Protein AF-A0AAD7S8M4-F1 (afdb_monomer)

Structure (mmCIF, N/CA/C/O backbone):
data_AF-A0AAD7S8M4-F1
#
_entry.id   AF-A0AAD7S8M4-F1
#
loop_
_atom_site.group_PDB
_atom_site.id
_atom_site.type_symbol
_atom_site.label_atom_id
_atom_site.label_alt_id
_atom_site.label_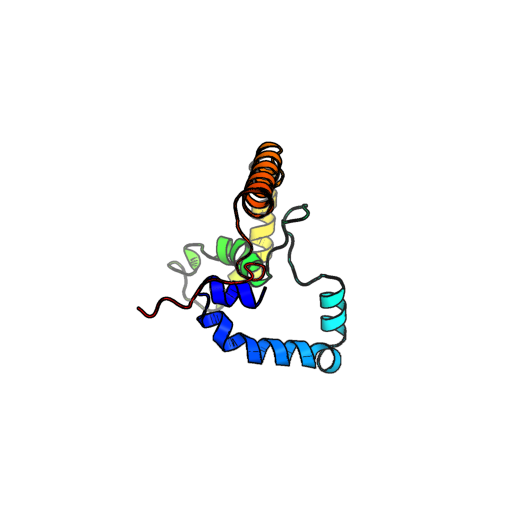comp_id
_atom_site.label_asym_id
_atom_site.label_entity_id
_atom_site.label_seq_id
_atom_site.pdbx_PDB_ins_code
_atom_site.Cartn_x
_atom_site.Cartn_y
_atom_site.Cartn_z
_atom_site.occupancy
_atom_site.B_iso_or_equiv
_atom_site.auth_seq_id
_atom_site.auth_comp_id
_atom_site.auth_asym_id
_atom_site.auth_atom_id
_atom_site.pdbx_PDB_model_num
ATOM 1 N N . MET A 1 1 ? -7.926 -9.722 7.204 1.00 67.38 1 MET A N 1
ATOM 2 C CA . MET A 1 1 ? -8.267 -8.864 6.044 1.00 67.38 1 MET A CA 1
ATOM 3 C C . MET A 1 1 ? -9.441 -9.386 5.217 1.00 67.38 1 MET A C 1
ATOM 5 O O . MET A 1 1 ? -10.337 -8.603 4.948 1.00 67.38 1 MET A O 1
ATOM 9 N N . LEU A 1 2 ? -9.502 -10.674 4.848 1.00 76.06 2 LEU A N 1
ATOM 10 C CA . LEU A 1 2 ? -10.573 -11.189 3.968 1.00 76.06 2 LEU A CA 1
ATOM 11 C C . LEU A 1 2 ? -12.006 -10.988 4.500 1.00 76.06 2 LEU A C 1
ATOM 13 O O . LEU A 1 2 ? -12.841 -10.519 3.729 1.00 76.06 2 LEU A O 1
ATOM 17 N N . PRO A 1 3 ? -12.300 -11.231 5.795 1.00 79.62 3 PRO A N 1
ATOM 18 C CA . PRO A 1 3 ? -13.639 -10.965 6.330 1.00 79.62 3 PRO A CA 1
ATOM 19 C C . PRO A 1 3 ? -14.012 -9.476 6.277 1.00 79.62 3 PRO A C 1
ATOM 21 O O . PRO A 1 3 ? -15.160 -9.132 6.014 1.00 79.62 3 PRO A O 1
ATOM 24 N N . TYR A 1 4 ? -13.028 -8.586 6.447 1.00 81.94 4 TYR A N 1
ATOM 25 C CA . TYR A 1 4 ? -13.232 -7.137 6.403 1.00 81.94 4 TYR A CA 1
ATOM 26 C C . TYR A 1 4 ? -13.515 -6.621 4.990 1.00 81.94 4 TYR A C 1
ATOM 28 O O . TYR A 1 4 ? -14.331 -5.724 4.838 1.00 81.94 4 TYR A O 1
ATOM 36 N N . LEU A 1 5 ? -12.904 -7.203 3.951 1.00 79.94 5 LEU A N 1
ATOM 37 C CA . LEU A 1 5 ? -13.201 -6.858 2.551 1.00 79.94 5 LEU A CA 1
ATOM 38 C C . LEU A 1 5 ? -14.667 -7.133 2.195 1.00 79.94 5 LEU A C 1
ATOM 40 O O . LEU A 1 5 ? -15.302 -6.325 1.520 1.00 79.94 5 LEU A O 1
ATOM 44 N N . VAL A 1 6 ? -15.203 -8.260 2.672 1.00 83.69 6 VAL A N 1
ATOM 45 C CA . VAL A 1 6 ? -16.614 -8.620 2.482 1.00 83.69 6 VAL A CA 1
ATOM 46 C C . VAL A 1 6 ? -17.513 -7.684 3.289 1.00 83.69 6 VAL A C 1
ATOM 48 O O . VAL A 1 6 ? -18.445 -7.114 2.730 1.00 83.69 6 VAL A O 1
ATOM 51 N N . ALA A 1 7 ? -17.199 -7.467 4.570 1.00 87.06 7 ALA A N 1
ATOM 52 C CA . ALA A 1 7 ? -17.973 -6.586 5.445 1.00 87.06 7 ALA A CA 1
ATOM 53 C C . ALA A 1 7 ? -17.995 -5.121 4.965 1.00 87.06 7 ALA A C 1
ATOM 55 O O . ALA A 1 7 ? -19.009 -4.445 5.100 1.00 87.06 7 ALA A O 1
ATOM 56 N N . ALA A 1 8 ? -16.907 -4.641 4.358 1.00 87.62 8 ALA A N 1
ATOM 57 C CA . ALA A 1 8 ? -16.796 -3.297 3.789 1.00 87.62 8 ALA A CA 1
ATOM 58 C C . ALA A 1 8 ? -17.422 -3.165 2.384 1.00 87.62 8 ALA A C 1
ATOM 60 O O . ALA A 1 8 ? -17.325 -2.111 1.758 1.00 87.62 8 ALA A O 1
ATOM 61 N N . GLY A 1 9 ? -18.051 -4.221 1.855 1.00 86.19 9 GLY A N 1
ATOM 62 C CA . GLY A 1 9 ? -18.752 -4.176 0.571 1.00 86.19 9 GLY A CA 1
ATOM 63 C C . GLY A 1 9 ? -17.838 -4.106 -0.657 1.00 86.19 9 GLY A C 1
ATOM 64 O O . GLY A 1 9 ? -18.274 -3.717 -1.742 1.00 86.19 9 GLY A O 1
ATOM 65 N N . HIS A 1 10 ? -16.570 -4.507 -0.537 1.00 83.94 10 HIS A N 1
ATOM 66 C CA . HIS A 1 10 ? -15.598 -4.507 -1.635 1.00 83.94 10 HIS A CA 1
ATOM 67 C C . HIS A 1 10 ? -15.767 -5.716 -2.578 1.00 83.94 10 HIS A C 1
ATOM 69 O O . HIS A 1 10 ? -14.800 -6.384 -2.946 1.00 83.94 10 HIS A O 1
ATOM 75 N N . TYR A 1 11 ? -16.997 -6.002 -3.015 1.00 82.94 11 TYR A N 1
ATOM 76 C CA . TYR A 1 11 ? -17.363 -7.242 -3.716 1.00 82.94 11 TYR A CA 1
ATOM 77 C C . TYR A 1 11 ? -16.585 -7.499 -5.017 1.00 82.94 11 TYR A C 1
ATOM 79 O O . TYR A 1 11 ? -16.274 -8.647 -5.323 1.00 82.94 11 TYR A O 1
ATOM 87 N N . LYS A 1 12 ? -16.195 -6.445 -5.750 1.00 80.69 12 LYS A N 1
ATOM 88 C CA . LYS A 1 12 ? -15.350 -6.567 -6.957 1.00 80.69 12 LYS A CA 1
ATOM 89 C C . LYS A 1 12 ? -13.978 -7.180 -6.649 1.00 80.69 12 LYS A C 1
ATOM 91 O O . LYS A 1 12 ? -13.459 -7.972 -7.430 1.00 80.69 12 LYS A O 1
ATOM 96 N N . TYR A 1 13 ? -13.410 -6.852 -5.492 1.00 79.06 13 TYR A N 1
ATOM 97 C CA . TYR A 1 13 ? -12.154 -7.440 -5.029 1.00 79.06 13 TYR A CA 1
ATOM 98 C C . TYR A 1 13 ? -12.374 -8.839 -4.444 1.00 79.06 13 TYR A C 1
ATOM 100 O O . TYR A 1 13 ? -11.540 -9.724 -4.606 1.00 79.06 13 TYR A O 1
ATOM 108 N N . VAL A 1 14 ? -13.528 -9.079 -3.818 1.00 85.56 14 VAL A N 1
ATOM 109 C CA . VAL A 1 14 ? -13.893 -10.413 -3.319 1.00 85.56 14 VAL A CA 1
ATOM 110 C C . VAL A 1 14 ? -14.014 -11.417 -4.471 1.00 85.56 14 VAL A C 1
ATOM 112 O O . VAL A 1 14 ? -13.560 -12.549 -4.331 1.00 85.56 14 VAL A O 1
ATOM 115 N N . SER A 1 15 ? -14.537 -11.012 -5.635 1.00 86.31 15 SER A N 1
ATOM 116 C CA . SER A 1 15 ? -14.671 -11.916 -6.787 1.00 86.31 15 SER A CA 1
ATOM 117 C C . SER A 1 15 ? -13.338 -12.414 -7.357 1.00 86.31 15 SER A C 1
ATOM 119 O O . SER A 1 15 ? -13.264 -13.548 -7.827 1.00 86.31 15 SER A O 1
ATOM 121 N N . CYS A 1 16 ? -12.268 -11.614 -7.300 1.00 86.88 16 CYS A N 1
ATOM 122 C CA . CYS A 1 16 ? -10.944 -12.036 -7.773 1.00 86.88 16 CYS A CA 1
ATOM 123 C C . CYS A 1 16 ? -10.095 -12.709 -6.682 1.00 86.88 16 CYS A C 1
ATOM 125 O O . CYS A 1 16 ? -9.047 -13.284 -6.979 1.00 86.88 16 CYS A O 1
ATOM 127 N N . LEU A 1 17 ? -10.562 -12.699 -5.433 1.00 87.88 17 LEU A N 1
ATOM 128 C CA . LEU A 1 17 ? -9.814 -13.188 -4.285 1.00 87.88 17 LEU A CA 1
ATOM 129 C C . LEU A 1 17 ? -9.396 -14.667 -4.385 1.00 87.88 17 LEU A C 1
ATOM 131 O O . LEU A 1 17 ? -8.236 -14.947 -4.085 1.00 87.88 17 LEU A O 1
ATOM 135 N N . PRO A 1 18 ? -10.245 -15.618 -4.831 1.00 90.75 18 PRO A N 1
ATOM 136 C CA . PRO A 1 18 ? -9.827 -17.018 -4.940 1.00 90.75 18 PRO A CA 1
ATOM 137 C C . PRO A 1 18 ? -8.647 -17.209 -5.902 1.00 90.75 18 PRO A C 1
ATOM 139 O O . PRO A 1 18 ? -7.703 -17.928 -5.586 1.00 90.75 18 PRO A O 1
ATOM 142 N N . HIS A 1 19 ? -8.664 -16.506 -7.039 1.00 90.44 19 HIS A N 1
ATOM 143 C CA . HIS A 1 19 ? -7.583 -16.541 -8.026 1.00 90.44 19 HIS A CA 1
ATOM 144 C C . HIS A 1 19 ? -6.285 -15.973 -7.448 1.00 90.44 19 HIS A C 1
ATOM 146 O O . HIS A 1 19 ? -5.216 -16.551 -7.627 1.00 90.44 19 HIS A O 1
ATOM 152 N N . TYR A 1 20 ? -6.387 -14.865 -6.710 1.00 88.12 20 TYR A N 1
ATOM 153 C CA . TYR A 1 20 ? -5.242 -14.270 -6.032 1.00 88.12 20 TYR A CA 1
ATOM 154 C C . TYR A 1 20 ? -4.656 -15.207 -4.965 1.00 88.12 20 TYR A C 1
ATOM 156 O O . TYR A 1 20 ? -3.441 -15.372 -4.892 1.00 88.12 20 TYR A O 1
ATOM 164 N N . LEU A 1 21 ? -5.500 -15.861 -4.160 1.00 91.50 21 LEU A N 1
ATOM 165 C CA . LEU A 1 21 ? -5.048 -16.801 -3.131 1.00 91.50 21 LEU A CA 1
ATOM 166 C C . LEU A 1 21 ? -4.325 -18.005 -3.734 1.00 91.50 21 LEU A C 1
ATOM 168 O O . LEU A 1 21 ? -3.288 -18.405 -3.209 1.00 91.50 21 LEU A O 1
ATOM 172 N N . GLU A 1 22 ? -4.825 -18.547 -4.844 1.00 94.19 22 GLU A N 1
ATOM 173 C CA . GLU A 1 22 ? -4.142 -19.645 -5.529 1.00 94.19 22 GLU A CA 1
ATOM 174 C C . GLU A 1 22 ? -2.801 -19.198 -6.119 1.00 94.19 22 GLU A C 1
ATOM 176 O O . GLU A 1 22 ? -1.788 -19.875 -5.932 1.00 94.19 22 GLU A O 1
ATOM 181 N N . ALA A 1 23 ? -2.750 -18.013 -6.738 1.00 91.44 23 ALA A N 1
ATOM 182 C CA . ALA A 1 23 ? -1.502 -17.438 -7.229 1.00 91.44 23 ALA A CA 1
ATOM 183 C C . ALA A 1 23 ? -0.476 -17.281 -6.091 1.00 91.44 23 ALA A C 1
ATOM 185 O O . ALA A 1 23 ? 0.659 -17.744 -6.214 1.00 91.44 23 ALA A O 1
ATOM 186 N N . MET A 1 24 ? -0.892 -16.737 -4.943 1.00 91.50 24 MET A N 1
ATOM 187 C CA . MET A 1 24 ? -0.040 -16.598 -3.758 1.00 91.50 24 MET A CA 1
ATOM 188 C C . MET A 1 24 ? 0.390 -17.949 -3.172 1.00 91.50 24 MET A C 1
ATOM 190 O O . MET A 1 24 ? 1.512 -18.067 -2.681 1.00 91.50 24 MET A O 1
ATOM 194 N N . ARG A 1 25 ? -0.460 -18.981 -3.247 1.00 94.69 25 ARG A N 1
ATOM 195 C CA . ARG A 1 25 ? -0.125 -20.345 -2.810 1.00 94.69 25 ARG A CA 1
ATOM 196 C C . ARG A 1 25 ? 0.933 -20.990 -3.703 1.00 94.69 25 ARG A C 1
ATOM 198 O O . ARG A 1 25 ? 1.796 -21.699 -3.198 1.00 94.69 25 ARG A O 1
ATOM 205 N N . SER A 1 26 ? 0.893 -20.710 -5.005 1.00 96.06 26 SER A N 1
ATOM 206 C CA . SER A 1 26 ? 1.870 -21.211 -5.981 1.00 96.06 26 SER A CA 1
ATOM 207 C C . SER A 1 26 ? 3.178 -20.405 -6.030 1.00 96.06 26 SER A C 1
ATOM 209 O O . SER A 1 26 ? 4.179 -20.875 -6.575 1.00 96.06 26 SER A O 1
ATOM 211 N N . LEU A 1 27 ? 3.202 -19.212 -5.425 1.00 94.56 27 LEU A N 1
ATOM 212 C CA . LEU A 1 27 ? 4.329 -18.277 -5.457 1.00 94.56 27 LEU A CA 1
ATOM 213 C C . LEU A 1 27 ? 5.680 -18.873 -5.007 1.00 94.56 27 LEU A C 1
ATOM 215 O O . LEU A 1 27 ? 6.671 -18.595 -5.681 1.00 94.56 27 LEU A O 1
ATOM 219 N N . PRO A 1 28 ? 5.778 -19.709 -3.948 1.00 96.12 28 PRO A N 1
ATOM 220 C CA . PRO A 1 28 ? 7.056 -20.299 -3.539 1.00 96.12 28 PRO A CA 1
ATOM 221 C C . PRO A 1 28 ? 7.684 -21.192 -4.613 1.00 96.12 28 PRO A C 1
ATOM 223 O O . PRO A 1 28 ? 8.904 -21.297 -4.689 1.00 96.12 28 PRO A O 1
ATOM 226 N N . THR A 1 29 ? 6.852 -21.841 -5.428 1.00 96.44 29 THR A N 1
ATOM 227 C CA . THR A 1 29 ? 7.290 -22.748 -6.492 1.00 96.44 29 THR A CA 1
ATOM 228 C C . THR A 1 29 ? 7.538 -21.995 -7.793 1.00 96.44 29 THR A C 1
ATOM 230 O O . THR A 1 29 ? 8.523 -22.263 -8.474 1.00 96.44 29 THR A O 1
ATOM 233 N N . LEU A 1 30 ? 6.666 -21.043 -8.136 1.00 96.12 30 LEU A N 1
ATOM 234 C CA . LEU A 1 30 ? 6.734 -20.300 -9.394 1.00 96.12 30 LEU A CA 1
ATOM 235 C C . LEU A 1 30 ? 7.810 -19.202 -9.378 1.00 96.12 30 LEU A C 1
ATOM 237 O O . LEU A 1 30 ? 8.476 -18.976 -10.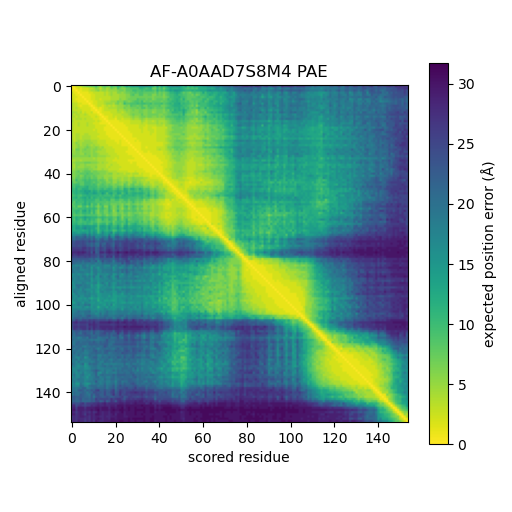384 1.00 96.12 30 LEU A O 1
ATOM 241 N N . ALA A 1 31 ? 7.971 -18.514 -8.247 1.00 94.38 31 ALA A N 1
ATOM 242 C CA . ALA A 1 31 ? 8.882 -17.384 -8.088 1.00 94.38 31 ALA A CA 1
ATOM 243 C C . ALA A 1 31 ? 9.451 -17.338 -6.651 1.00 94.38 31 ALA A C 1
ATOM 245 O O . ALA A 1 31 ? 9.066 -16.480 -5.847 1.00 94.38 31 ALA A O 1
ATOM 246 N N . PRO A 1 32 ? 10.379 -18.250 -6.298 1.00 95.00 32 PRO A N 1
ATOM 247 C CA . PRO A 1 32 ? 10.900 -18.384 -4.934 1.00 95.00 32 PRO A CA 1
ATOM 248 C C . PRO A 1 32 ? 11.612 -17.123 -4.430 1.00 95.00 32 PRO A C 1
ATOM 250 O O . PRO A 1 32 ? 11.538 -16.798 -3.245 1.00 95.00 32 PRO A O 1
ATOM 253 N N . ASN A 1 33 ? 12.272 -16.386 -5.326 1.00 95.75 33 ASN A N 1
ATOM 254 C CA . ASN A 1 33 ? 12.888 -15.097 -5.022 1.00 95.75 33 ASN A CA 1
ATOM 255 C C . ASN A 1 33 ? 11.834 -14.069 -4.590 1.00 95.75 33 ASN A C 1
ATOM 257 O O . ASN A 1 33 ? 11.982 -13.467 -3.534 1.00 95.75 33 ASN A O 1
ATOM 261 N N . ILE A 1 34 ? 10.745 -13.922 -5.349 1.00 91.81 34 ILE A N 1
ATOM 262 C CA . ILE A 1 34 ? 9.659 -12.991 -5.016 1.00 91.81 34 ILE A CA 1
ATOM 263 C C . ILE A 1 34 ? 8.972 -13.412 -3.720 1.00 91.81 34 ILE A C 1
ATOM 265 O O . ILE A 1 34 ? 8.721 -12.569 -2.865 1.00 91.81 34 ILE A O 1
ATOM 269 N N . HIS A 1 35 ? 8.728 -14.711 -3.531 1.00 94.00 35 HIS A N 1
ATOM 270 C CA . HIS A 1 35 ? 8.177 -15.226 -2.281 1.00 94.00 35 HIS A CA 1
ATOM 271 C C . HIS A 1 35 ? 9.050 -14.861 -1.069 1.00 94.00 35 HIS A C 1
ATOM 273 O O . HIS A 1 35 ? 8.512 -14.462 -0.037 1.00 94.00 35 HIS A O 1
ATOM 279 N N . ARG A 1 36 ? 10.383 -14.953 -1.190 1.00 94.88 36 ARG A N 1
ATOM 280 C CA . ARG A 1 36 ? 11.313 -14.543 -0.129 1.00 94.88 36 ARG A CA 1
ATOM 281 C C . ARG A 1 36 ? 11.197 -13.052 0.178 1.00 94.88 36 ARG A C 1
ATOM 283 O O . ARG A 1 36 ? 10.958 -12.702 1.325 1.00 94.88 36 ARG A O 1
ATOM 290 N N . GLU A 1 37 ? 11.284 -12.187 -0.831 1.00 92.19 37 GLU A N 1
ATOM 291 C CA . GLU A 1 37 ? 11.169 -10.738 -0.610 1.00 92.19 37 GLU A CA 1
ATOM 292 C C . GLU A 1 37 ? 9.792 -10.361 -0.022 1.00 92.19 37 GLU A C 1
ATOM 294 O O . GLU A 1 37 ? 9.693 -9.496 0.847 1.00 92.19 37 GLU A O 1
ATOM 299 N N . PHE A 1 38 ? 8.726 -11.059 -0.431 1.00 89.62 38 PHE A N 1
ATOM 300 C CA . PHE A 1 38 ? 7.381 -10.880 0.117 1.00 89.62 38 PHE A CA 1
ATOM 301 C C . PHE A 1 38 ? 7.308 -11.278 1.599 1.00 89.62 38 PHE A C 1
ATOM 303 O O . PHE A 1 38 ? 6.701 -10.567 2.401 1.00 89.62 38 PHE A O 1
ATOM 310 N N . LYS A 1 39 ? 7.953 -12.390 1.984 1.00 90.44 39 LYS A N 1
ATOM 311 C CA . LYS A 1 39 ? 8.082 -12.827 3.386 1.00 90.44 39 LYS A CA 1
ATOM 312 C C . LYS A 1 39 ? 8.909 -11.860 4.229 1.00 90.44 39 LYS A C 1
ATOM 314 O O . LYS A 1 39 ? 8.563 -11.649 5.387 1.00 90.44 39 LYS A O 1
ATOM 319 N N . ASP A 1 40 ? 9.911 -11.226 3.630 1.00 90.50 40 ASP A N 1
ATOM 320 C CA . ASP A 1 40 ? 10.727 -10.183 4.260 1.00 90.50 40 ASP A CA 1
ATOM 321 C C . ASP A 1 40 ? 9.989 -8.832 4.373 1.00 90.50 40 ASP A C 1
ATOM 323 O O . ASP A 1 40 ? 10.563 -7.836 4.812 1.00 90.50 40 ASP A O 1
ATOM 327 N N . GLY A 1 41 ? 8.712 -8.767 3.975 1.00 85.75 41 GLY A N 1
ATOM 328 C CA . GLY A 1 41 ? 7.887 -7.565 4.081 1.00 85.75 41 GLY A CA 1
ATOM 329 C C . GLY A 1 41 ? 8.096 -6.554 2.953 1.00 85.75 41 GLY A C 1
ATOM 330 O O . GLY A 1 41 ? 7.562 -5.447 3.015 1.00 85.75 41 GLY A O 1
ATOM 331 N N . LYS A 1 42 ? 8.826 -6.912 1.890 1.00 85.69 42 LYS A N 1
ATOM 332 C CA . LYS A 1 42 ? 9.131 -6.025 0.754 1.00 85.69 42 LYS A CA 1
ATOM 333 C C . LYS A 1 42 ? 8.022 -6.027 -0.301 1.00 85.69 42 LYS A C 1
ATOM 335 O O . LYS A 1 42 ? 8.273 -6.183 -1.491 1.00 85.69 42 LYS A O 1
ATOM 340 N N . PHE A 1 43 ? 6.778 -5.874 0.145 1.00 84.69 43 PHE A N 1
ATOM 341 C CA . PHE A 1 43 ? 5.592 -5.782 -0.719 1.00 84.69 43 PHE A CA 1
ATOM 342 C C . PHE A 1 43 ? 4.963 -4.379 -0.731 1.00 84.69 43 PHE A C 1
ATOM 344 O O . PHE A 1 43 ? 3.999 -4.140 -1.456 1.00 84.69 43 PHE A O 1
ATOM 351 N N . THR A 1 44 ? 5.509 -3.448 0.055 1.00 86.75 44 THR A N 1
ATOM 352 C CA . THR A 1 44 ? 5.094 -2.040 0.100 1.00 86.75 44 THR A CA 1
ATOM 353 C C . THR A 1 44 ? 6.231 -1.122 -0.325 1.00 86.75 44 THR A C 1
ATOM 355 O O . THR A 1 44 ? 7.386 -1.367 0.020 1.00 86.75 44 THR A O 1
ATOM 358 N N . VAL A 1 45 ? 5.892 -0.024 -0.991 1.00 85.00 45 VAL A N 1
ATOM 359 C CA . VAL A 1 45 ? 6.788 1.095 -1.288 1.00 85.00 45 VAL A CA 1
ATOM 360 C C . VAL A 1 45 ? 6.655 2.137 -0.177 1.00 85.00 45 VAL A C 1
ATOM 362 O O . VAL A 1 45 ? 5.547 2.418 0.277 1.00 85.00 45 VAL A O 1
ATOM 365 N N . ARG A 1 46 ? 7.771 2.722 0.263 1.00 83.12 46 ARG A N 1
ATOM 366 C CA . ARG A 1 46 ? 7.798 3.826 1.233 1.00 83.12 46 ARG A CA 1
ATOM 367 C C . ARG A 1 46 ? 8.448 5.032 0.574 1.00 83.12 46 ARG A C 1
ATOM 369 O O . ARG A 1 46 ? 9.575 4.919 0.108 1.00 83.12 46 ARG A O 1
ATOM 376 N N . GLN A 1 47 ? 7.717 6.140 0.500 1.00 73.88 47 GLN A N 1
ATOM 377 C CA . GLN A 1 47 ? 8.258 7.416 0.011 1.00 73.88 47 GLN A CA 1
ATOM 378 C C . GLN A 1 47 ? 8.829 8.254 1.156 1.00 73.88 47 GLN A C 1
ATOM 380 O O . GLN A 1 47 ? 9.813 8.954 0.965 1.00 73.88 47 GLN A O 1
ATOM 385 N N . THR A 1 48 ? 8.233 8.137 2.343 1.00 76.44 48 THR A N 1
ATOM 386 C CA . THR A 1 48 ? 8.652 8.812 3.574 1.00 76.44 48 THR A CA 1
ATOM 387 C C . THR A 1 48 ? 8.921 7.789 4.674 1.00 76.44 48 THR A C 1
ATOM 389 O O . THR A 1 48 ? 8.396 6.666 4.641 1.00 76.44 48 THR A O 1
ATOM 392 N N . GLU A 1 49 ? 9.744 8.164 5.652 1.00 75.06 49 GLU A N 1
ATOM 393 C CA . GLU A 1 49 ? 10.026 7.323 6.812 1.00 75.06 49 GLU A CA 1
ATOM 394 C C . GLU A 1 49 ? 8.818 7.262 7.759 1.00 75.06 49 GLU A C 1
ATOM 396 O O . GLU A 1 49 ? 8.140 8.256 8.004 1.00 75.06 49 GLU A O 1
ATOM 401 N N . GLY A 1 50 ? 8.524 6.073 8.290 1.00 73.12 50 GLY A N 1
ATOM 402 C CA . GLY A 1 50 ? 7.420 5.866 9.229 1.00 73.12 50 GLY A CA 1
ATOM 403 C C . GLY A 1 50 ? 6.881 4.438 9.214 1.00 73.12 50 GLY A C 1
ATOM 404 O O . GLY A 1 50 ? 7.023 3.698 8.233 1.00 73.12 50 GLY A O 1
ATOM 405 N N . HIS A 1 51 ? 6.273 4.024 10.327 1.00 72.06 51 HIS A N 1
ATOM 406 C CA . HIS A 1 51 ? 5.772 2.657 10.500 1.00 72.06 51 HIS A CA 1
ATOM 407 C C . HIS A 1 51 ? 4.529 2.360 9.644 1.00 72.06 51 HIS A C 1
ATOM 409 O O . HIS A 1 51 ? 4.351 1.218 9.218 1.00 72.06 51 HIS A O 1
ATOM 415 N N . PHE A 1 52 ? 3.724 3.380 9.329 1.00 74.31 52 PHE A N 1
ATOM 416 C CA . PHE A 1 52 ? 2.445 3.254 8.615 1.00 74.31 52 PHE A CA 1
ATOM 417 C C . PHE A 1 52 ? 2.456 3.873 7.208 1.00 74.31 52 PHE A C 1
ATOM 419 O O . PHE A 1 52 ? 1.422 3.986 6.556 1.00 74.31 52 PHE A O 1
ATOM 426 N N . ASN A 1 53 ? 3.639 4.213 6.692 1.00 77.81 53 ASN A N 1
ATOM 427 C CA . ASN A 1 53 ? 3.789 4.954 5.433 1.00 77.81 53 ASN A CA 1
ATOM 428 C C . ASN A 1 53 ? 3.936 4.025 4.215 1.00 77.81 53 ASN A C 1
ATOM 430 O O . ASN A 1 53 ? 4.161 4.476 3.091 1.00 77.81 53 ASN A O 1
ATOM 434 N N . GLY A 1 54 ? 3.852 2.710 4.434 1.00 84.00 54 GLY A N 1
ATOM 435 C CA . GLY A 1 54 ? 3.912 1.715 3.372 1.00 84.00 54 GLY A CA 1
ATOM 436 C C . GLY A 1 54 ? 2.672 1.785 2.488 1.00 84.00 54 GLY A C 1
ATOM 437 O O . GLY A 1 54 ? 1.566 1.485 2.930 1.00 84.00 54 GLY A O 1
ATOM 438 N N . VAL A 1 55 ? 2.862 2.129 1.218 1.00 85.06 55 VAL A N 1
ATOM 439 C CA . VAL A 1 55 ? 1.813 2.108 0.197 1.00 85.06 55 VAL A CA 1
ATOM 440 C C . VAL A 1 55 ? 2.030 0.956 -0.778 1.00 85.06 55 VAL A C 1
ATOM 442 O O . VAL A 1 55 ? 3.141 0.470 -0.981 1.00 85.06 55 VAL A O 1
ATOM 445 N N . TRP A 1 56 ? 0.946 0.496 -1.391 1.00 84.38 56 TRP A N 1
ATOM 446 C CA . TRP A 1 56 ? 0.997 -0.542 -2.417 1.00 84.38 56 TRP A CA 1
ATOM 447 C C . TRP A 1 56 ? 1.657 0.018 -3.677 1.00 84.38 56 TRP A C 1
ATOM 449 O O . TRP A 1 56 ? 1.536 1.211 -3.951 1.00 84.38 56 TRP A O 1
ATOM 459 N N . THR A 1 57 ? 2.326 -0.827 -4.461 1.00 81.19 57 THR A N 1
ATOM 460 C CA . THR A 1 57 ? 3.085 -0.382 -5.642 1.00 81.19 57 THR A CA 1
ATOM 461 C C . THR A 1 57 ? 2.226 0.406 -6.632 1.00 81.19 57 THR A C 1
ATOM 463 O O . THR A 1 57 ? 2.661 1.447 -7.107 1.00 81.19 57 THR A O 1
ATOM 466 N N . ASP A 1 58 ? 0.986 -0.026 -6.877 1.00 80.00 58 ASP A N 1
ATOM 467 C CA . ASP A 1 58 ? 0.031 0.684 -7.743 1.00 80.00 58 ASP A CA 1
ATOM 468 C C . ASP A 1 58 ? -0.300 2.093 -7.217 1.00 80.00 58 ASP A C 1
ATOM 470 O O . ASP A 1 58 ? -0.197 3.084 -7.933 1.00 80.00 58 ASP A O 1
ATOM 474 N N . MET A 1 59 ? -0.567 2.207 -5.914 1.00 82.56 59 MET A N 1
ATOM 475 C CA . MET A 1 59 ? -0.803 3.492 -5.249 1.00 82.56 59 MET A CA 1
ATOM 476 C C . MET A 1 59 ? 0.438 4.395 -5.287 1.00 82.56 59 MET A C 1
ATOM 478 O O . MET A 1 59 ? 0.314 5.611 -5.410 1.00 82.56 59 MET A O 1
ATOM 482 N N . ALA A 1 60 ? 1.636 3.817 -5.162 1.00 82.44 60 ALA A N 1
ATOM 483 C CA . ALA A 1 60 ? 2.884 4.560 -5.275 1.00 82.44 60 ALA A CA 1
ATOM 484 C C . ALA A 1 60 ? 3.047 5.134 -6.685 1.00 82.44 60 ALA A C 1
ATOM 486 O O . ALA A 1 60 ? 3.313 6.324 -6.811 1.00 82.44 60 ALA A O 1
ATOM 487 N N . LEU A 1 61 ? 2.814 4.318 -7.721 1.00 79.56 61 LEU A N 1
ATOM 488 C CA . LEU A 1 61 ? 2.829 4.755 -9.118 1.00 79.56 61 LEU A CA 1
ATOM 489 C C . LEU A 1 61 ? 1.797 5.856 -9.376 1.00 79.56 61 LEU A C 1
ATOM 491 O O . LEU A 1 61 ? 2.115 6.841 -10.036 1.00 79.56 61 LEU A O 1
ATOM 495 N N . GLU A 1 62 ? 0.588 5.731 -8.821 1.00 77.88 62 GLU A N 1
ATOM 496 C CA . GLU A 1 62 ? -0.448 6.758 -8.951 1.00 77.88 62 GLU A CA 1
ATOM 497 C C . GLU A 1 62 ? -0.049 8.092 -8.311 1.00 77.88 62 GLU A C 1
ATOM 499 O O . GLU A 1 62 ? -0.322 9.152 -8.876 1.00 77.88 62 GLU A O 1
ATOM 504 N N . LYS A 1 63 ? 0.608 8.046 -7.146 1.00 75.25 63 LYS A N 1
ATOM 505 C CA . LYS A 1 63 ? 1.016 9.235 -6.386 1.00 75.25 63 LYS A CA 1
ATOM 506 C C . LYS A 1 63 ? 2.300 9.895 -6.886 1.00 75.25 63 LYS A C 1
ATOM 508 O O . LYS A 1 63 ? 2.486 11.068 -6.594 1.00 75.25 63 LYS A O 1
ATOM 513 N N . THR A 1 64 ? 3.164 9.177 -7.602 1.00 72.31 64 THR A N 1
ATOM 514 C CA . THR A 1 64 ? 4.408 9.733 -8.159 1.00 72.31 64 THR A CA 1
ATOM 515 C C .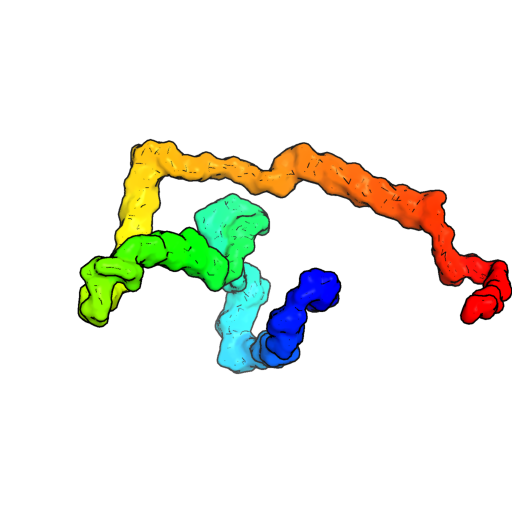 THR A 1 64 ? 4.284 9.902 -9.666 1.00 72.31 64 THR A C 1
ATOM 517 O O . THR A 1 64 ? 3.928 10.972 -10.156 1.00 72.31 64 THR A O 1
ATOM 520 N N . TYR A 1 65 ? 4.499 8.817 -10.407 1.00 67.88 65 TYR A N 1
ATOM 521 C CA . TYR A 1 65 ? 4.592 8.823 -11.857 1.00 67.88 65 TYR A CA 1
ATOM 522 C C . TYR A 1 65 ? 3.305 9.298 -12.512 1.00 67.88 65 TYR A C 1
ATOM 524 O O . TYR A 1 65 ? 3.370 10.197 -13.339 1.00 67.88 65 TYR A O 1
ATOM 532 N N . ASN A 1 66 ? 2.137 8.759 -12.151 1.00 72.25 66 ASN A N 1
ATOM 533 C CA . ASN A 1 66 ? 0.894 9.170 -12.806 1.00 72.25 66 ASN A CA 1
ATOM 534 C C . ASN A 1 66 ? 0.439 10.547 -12.330 1.00 72.25 66 ASN A C 1
ATOM 536 O O . ASN A 1 66 ? -0.174 11.263 -13.113 1.00 72.25 66 ASN A O 1
ATOM 540 N N . HIS A 1 67 ? 0.719 10.939 -11.087 1.00 69.06 67 HIS A N 1
ATOM 541 C CA . HIS A 1 67 ? 0.431 12.291 -10.614 1.00 69.06 67 HIS A CA 1
ATOM 542 C C . HIS A 1 67 ? 1.192 13.332 -11.447 1.00 69.06 67 HIS A C 1
ATOM 544 O O . HIS A 1 67 ? 0.583 14.263 -11.975 1.00 69.06 67 HIS A O 1
ATOM 550 N N . ASP A 1 68 ? 2.492 13.124 -11.648 1.00 64.88 68 ASP A N 1
ATOM 551 C CA . ASP A 1 68 ? 3.343 14.059 -12.387 1.00 64.88 68 ASP A CA 1
ATOM 552 C C . ASP A 1 68 ? 3.175 13.930 -13.913 1.00 64.88 68 ASP A C 1
ATOM 554 O O . ASP A 1 68 ? 3.204 14.926 -14.646 1.00 64.88 68 ASP A O 1
ATOM 558 N N . ALA A 1 69 ? 2.906 12.714 -14.402 1.00 63.12 69 ALA A N 1
ATOM 559 C CA . ALA A 1 69 ? 2.570 12.442 -15.799 1.00 63.12 69 ALA A CA 1
ATOM 560 C C . ALA A 1 69 ? 1.168 12.919 -16.179 1.00 63.12 69 ALA A C 1
ATOM 562 O O . ALA A 1 69 ? 0.921 13.144 -17.360 1.00 63.12 69 ALA A O 1
ATOM 563 N N . LYS A 1 70 ? 0.245 13.145 -15.232 1.00 62.75 70 LYS A N 1
ATOM 564 C CA . LYS A 1 70 ? -1.055 13.807 -15.479 1.00 62.75 70 LYS A CA 1
ATOM 565 C C . LYS A 1 70 ? -0.881 15.308 -15.771 1.00 62.75 70 LYS A C 1
ATOM 567 O O . LYS A 1 70 ? -1.715 16.144 -15.435 1.00 62.75 70 LYS A O 1
ATOM 572 N N . THR A 1 71 ? 0.194 15.679 -16.452 1.00 56.69 71 THR A N 1
ATOM 573 C CA . THR A 1 71 ? 0.367 16.976 -17.086 1.00 56.69 71 THR A CA 1
ATOM 574 C C . THR A 1 71 ? -0.507 17.054 -18.342 1.00 56.69 71 THR A C 1
ATOM 576 O O . THR A 1 71 ? -0.767 16.058 -19.021 1.00 56.69 71 THR A O 1
ATOM 579 N N . LYS A 1 72 ? -0.930 18.271 -18.715 1.00 54.06 72 LYS A N 1
ATOM 580 C CA . LYS A 1 72 ? -1.731 18.556 -19.930 1.00 54.06 72 LYS A CA 1
ATOM 581 C C . LYS A 1 72 ? -1.090 18.078 -21.249 1.00 54.06 72 LYS A C 1
ATOM 583 O O . LYS A 1 72 ? -1.687 18.210 -22.314 1.00 54.06 72 LYS A O 1
ATOM 588 N N . LEU A 1 73 ? 0.130 17.544 -21.196 1.00 53.09 73 LEU A N 1
ATOM 589 C CA . LEU A 1 73 ? 0.885 17.063 -22.342 1.00 53.09 73 LEU A CA 1
ATOM 590 C C . LEU A 1 73 ? 0.188 15.878 -23.029 1.00 53.09 73 LEU A C 1
ATOM 592 O O . LEU A 1 73 ? -0.007 15.927 -24.243 1.00 53.09 73 LEU A O 1
ATOM 596 N N . PHE A 1 74 ? -0.270 14.884 -22.257 1.00 56.31 74 PHE A N 1
ATOM 597 C CA . PHE A 1 74 ? -0.968 13.700 -22.785 1.00 56.31 74 PHE A CA 1
ATOM 598 C C . PHE A 1 74 ? -2.430 13.968 -23.162 1.00 56.31 74 PHE A C 1
ATOM 600 O O . PHE A 1 74 ? -3.035 13.181 -23.884 1.00 56.31 74 PHE A O 1
ATOM 607 N N . THR A 1 75 ? -3.003 15.077 -22.690 1.00 56.78 75 THR A N 1
ATOM 608 C CA . THR A 1 75 ? -4.390 15.467 -22.979 1.00 56.78 75 THR A CA 1
ATOM 609 C C . THR A 1 75 ? -4.522 16.561 -24.040 1.00 56.78 75 THR A C 1
ATOM 611 O O . THR A 1 75 ? -5.636 16.763 -24.517 1.00 56.78 75 THR A O 1
ATOM 614 N N . GLY A 1 76 ? -3.445 17.244 -24.464 1.00 52.44 76 GLY A N 1
ATOM 615 C CA . GLY A 1 76 ? -3.610 18.381 -25.384 1.00 52.44 76 GLY A CA 1
ATOM 616 C C . GLY A 1 76 ? -2.457 18.819 -26.291 1.00 52.44 76 GLY A C 1
ATOM 617 O O . GLY A 1 76 ? -2.736 19.604 -27.191 1.00 52.44 76 GLY A O 1
ATOM 618 N N . ILE A 1 77 ? -1.199 18.383 -26.120 1.00 53.12 77 ILE A N 1
ATOM 619 C CA . ILE A 1 77 ? -0.073 19.052 -26.821 1.00 53.12 77 ILE A CA 1
ATOM 620 C C . ILE A 1 77 ? 0.588 18.189 -27.909 1.00 53.12 77 ILE A C 1
ATOM 622 O O . ILE A 1 77 ? 0.983 18.730 -28.938 1.00 53.12 77 ILE A O 1
ATOM 626 N N . SER A 1 78 ? 0.689 16.862 -27.759 1.00 56.66 78 SER A N 1
ATOM 627 C CA . SER A 1 78 ? 1.179 16.008 -28.854 1.00 56.66 78 SER A CA 1
ATOM 628 C C . SER A 1 78 ? 0.719 14.560 -28.721 1.00 56.66 78 SER A C 1
ATOM 630 O O . SER A 1 78 ? 1.074 13.874 -27.769 1.00 56.66 78 SER A O 1
ATOM 632 N N . GLN A 1 79 ? -0.028 14.081 -29.719 1.00 64.94 79 GLN A N 1
ATOM 633 C CA . GLN A 1 79 ? -0.352 12.659 -29.895 1.00 64.94 79 GLN A CA 1
ATOM 634 C C . GLN A 1 79 ? 0.726 11.912 -30.698 1.00 64.94 79 GLN A C 1
ATOM 636 O O . GLN A 1 79 ? 0.526 10.755 -31.063 1.00 64.94 79 GLN A O 1
ATOM 641 N N . GLN A 1 80 ? 1.859 12.552 -31.024 1.00 75.44 80 GLN A N 1
ATOM 642 C CA . GLN A 1 80 ? 2.910 11.876 -31.780 1.00 75.44 80 GLN A CA 1
ATOM 643 C C . GLN A 1 80 ? 3.613 10.819 -30.911 1.00 75.44 80 GLN A C 1
ATOM 645 O O . GLN A 1 80 ? 4.243 11.186 -29.912 1.00 75.44 80 GLN A O 1
ATOM 650 N N . PRO A 1 81 ? 3.597 9.530 -31.311 1.00 76.56 81 PRO A N 1
ATOM 651 C CA . PRO A 1 81 ? 4.129 8.439 -30.493 1.00 76.56 81 PRO A CA 1
ATOM 652 C C . PRO A 1 81 ? 5.598 8.621 -30.098 1.00 76.56 81 PRO A C 1
ATOM 654 O O . PRO A 1 81 ? 5.961 8.372 -28.955 1.00 76.56 81 PRO A O 1
ATOM 657 N N . ALA A 1 82 ? 6.434 9.137 -31.004 1.00 79.25 82 ALA A N 1
ATOM 658 C CA . ALA A 1 82 ? 7.861 9.334 -30.742 1.00 79.25 82 ALA A CA 1
ATOM 659 C C . ALA A 1 8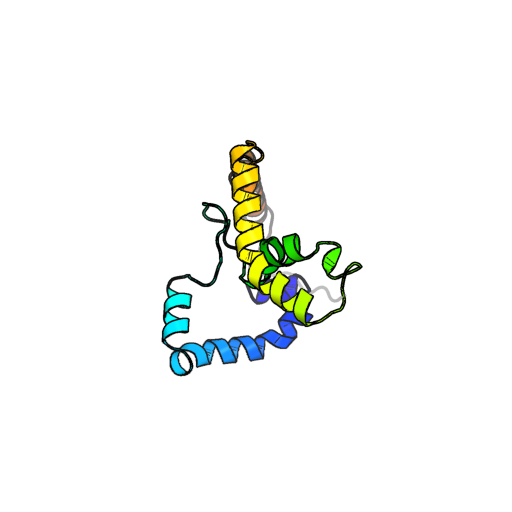2 ? 8.144 10.447 -29.714 1.00 79.25 82 ALA A C 1
ATOM 661 O O . ALA A 1 82 ? 9.127 10.382 -28.977 1.00 79.25 82 ALA A O 1
ATOM 662 N N . ALA A 1 83 ? 7.304 11.486 -29.659 1.00 72.81 83 ALA A N 1
ATOM 663 C CA . ALA A 1 83 ? 7.420 12.540 -28.651 1.00 72.81 83 ALA A CA 1
ATOM 664 C C . ALA A 1 83 ? 6.948 12.034 -27.281 1.00 72.81 83 ALA A C 1
ATOM 666 O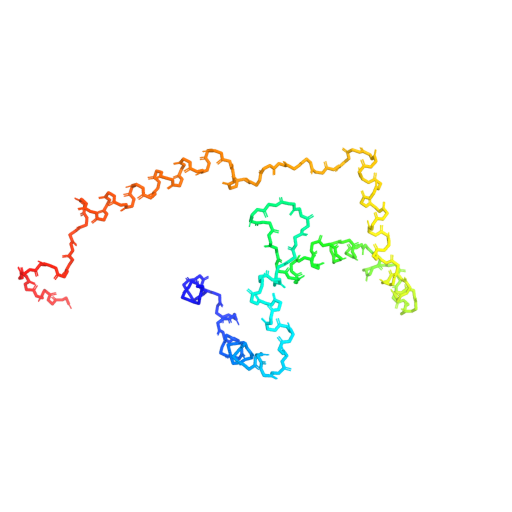 O . ALA A 1 83 ? 7.580 12.318 -26.266 1.00 72.81 83 ALA A O 1
ATOM 667 N N . MET A 1 84 ? 5.878 11.234 -27.276 1.00 74.69 84 MET A N 1
ATOM 668 C CA . MET A 1 84 ? 5.349 10.580 -26.083 1.00 74.69 84 MET A CA 1
ATOM 669 C C . MET A 1 84 ? 6.362 9.604 -25.476 1.00 74.69 84 MET A C 1
ATOM 671 O O . MET A 1 84 ? 6.606 9.647 -24.276 1.00 74.69 84 MET A O 1
ATOM 675 N N . GLU A 1 85 ? 6.993 8.770 -26.303 1.00 81.88 85 GLU A N 1
ATOM 676 C CA . GLU A 1 85 ? 8.023 7.823 -25.872 1.00 81.88 85 GLU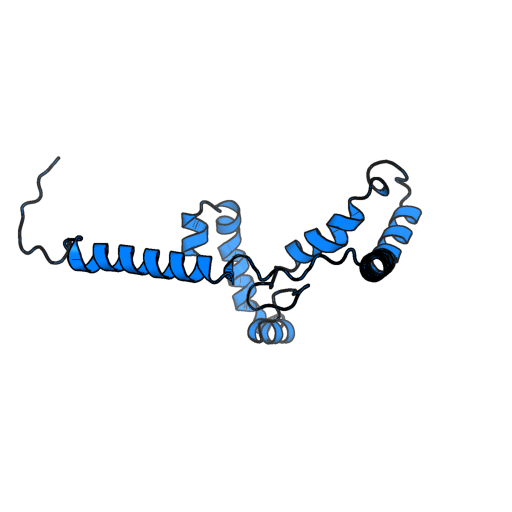 A CA 1
ATOM 677 C C . GLU A 1 85 ? 9.220 8.540 -25.236 1.00 81.88 85 GLU A C 1
ATOM 679 O O . GLU A 1 85 ? 9.616 8.209 -24.121 1.00 81.88 85 GLU A O 1
ATOM 684 N N . LYS A 1 86 ? 9.750 9.578 -25.896 1.00 82.56 86 LYS A N 1
ATOM 685 C CA . LYS A 1 86 ? 10.849 10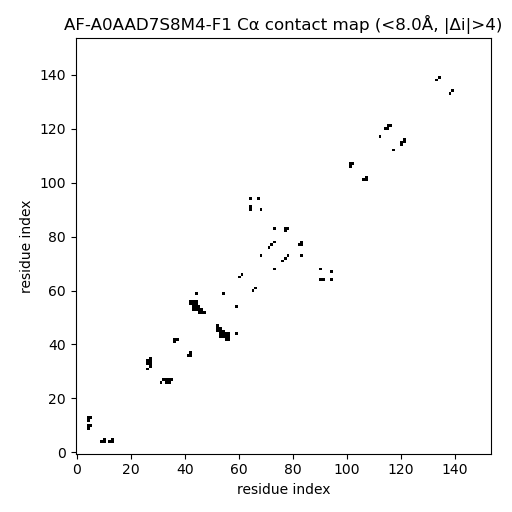.389 -25.348 1.00 82.56 86 LYS A CA 1
ATOM 686 C C . LYS A 1 86 ? 10.476 11.041 -24.020 1.00 82.56 86 LYS A C 1
ATOM 688 O O . LYS A 1 86 ? 11.298 11.087 -23.110 1.00 82.56 86 LYS A O 1
ATOM 693 N N . TYR A 1 87 ? 9.247 11.540 -23.904 1.00 77.88 87 TYR A N 1
ATOM 694 C CA . TYR A 1 87 ? 8.773 12.150 -22.667 1.00 77.88 87 TYR A CA 1
ATOM 695 C C . TYR A 1 87 ? 8.622 11.120 -21.543 1.00 77.88 87 TYR A C 1
ATOM 697 O O . TYR A 1 87 ? 9.109 11.360 -20.446 1.00 77.88 87 TYR A O 1
ATOM 705 N N . LEU A 1 88 ? 8.036 9.951 -21.824 1.00 78.88 88 LEU A N 1
ATOM 706 C CA . LEU A 1 88 ? 7.924 8.840 -20.871 1.00 78.88 88 LEU A CA 1
ATOM 707 C C . LEU A 1 88 ? 9.295 8.376 -20.369 1.00 78.88 88 LEU A C 1
ATOM 709 O O . LEU A 1 88 ? 9.463 8.148 -19.175 1.00 78.88 88 LEU A O 1
ATOM 713 N N . GLN A 1 89 ? 10.284 8.284 -21.261 1.00 83.44 89 GLN A N 1
ATOM 714 C CA . GLN A 1 89 ? 11.657 7.930 -20.895 1.00 83.44 89 GLN A CA 1
ATOM 715 C C . GLN A 1 89 ? 12.333 9.010 -20.035 1.00 83.44 89 GLN A C 1
ATOM 717 O O . GLN A 1 89 ? 13.103 8.681 -19.136 1.00 83.44 89 GLN A O 1
ATOM 722 N N . ALA A 1 90 ? 12.049 10.291 -20.288 1.00 83.75 90 ALA A N 1
ATOM 723 C CA . ALA A 1 90 ? 12.616 11.411 -19.535 1.00 83.75 90 ALA A CA 1
ATOM 724 C C . ALA A 1 90 ? 11.893 11.688 -18.204 1.00 83.75 90 ALA A C 1
ATOM 726 O O . ALA A 1 90 ? 12.473 12.309 -17.313 1.00 83.75 90 ALA A O 1
ATOM 727 N N . LEU A 1 91 ? 10.648 11.231 -18.059 1.00 80.31 91 LEU A N 1
ATOM 728 C CA . LEU A 1 91 ? 9.774 11.527 -16.926 1.00 80.31 91 LEU A CA 1
ATOM 729 C C . LEU A 1 91 ? 10.414 11.250 -15.551 1.00 80.31 91 LEU A C 1
ATOM 731 O O . LEU A 1 91 ? 10.358 12.150 -14.717 1.00 80.31 91 LEU A O 1
ATOM 735 N N . PRO A 1 92 ? 11.082 10.102 -15.295 1.00 81.19 92 PRO A N 1
ATOM 736 C CA . PRO A 1 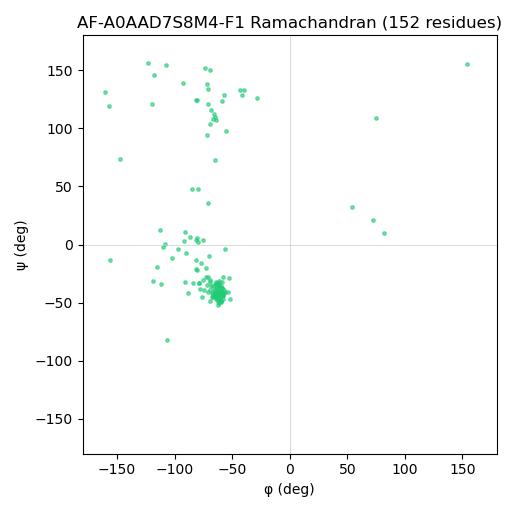92 ? 11.685 9.841 -13.985 1.00 81.19 92 PRO A CA 1
ATOM 737 C C . PRO A 1 92 ? 12.743 10.885 -13.607 1.00 81.19 92 PRO A C 1
ATOM 739 O O . PRO A 1 92 ? 12.822 11.323 -12.462 1.00 81.19 92 PRO A O 1
ATOM 742 N N . VAL A 1 93 ? 13.542 11.316 -14.589 1.00 86.06 93 VAL A N 1
ATOM 743 C CA . VAL A 1 93 ? 14.591 12.324 -14.394 1.00 86.06 93 VAL A CA 1
ATOM 744 C C . VAL A 1 93 ? 13.968 13.700 -14.167 1.00 86.06 93 VAL A C 1
ATOM 746 O O . VAL A 1 93 ? 14.414 14.441 -13.296 1.00 86.06 93 VAL A O 1
ATOM 749 N N . LEU A 1 94 ? 12.915 14.038 -14.916 1.00 83.31 94 LEU A N 1
ATOM 750 C CA . LEU A 1 94 ? 12.191 15.299 -14.755 1.00 83.31 94 LEU A CA 1
ATOM 751 C C . LEU A 1 94 ? 11.509 15.400 -13.384 1.00 83.31 94 LEU A C 1
ATOM 753 O O . LEU A 1 94 ? 11.603 16.450 -12.748 1.00 83.31 94 LEU A O 1
ATOM 757 N N . THR A 1 95 ? 10.879 14.321 -12.911 1.00 81.31 95 THR A N 1
ATOM 758 C CA . THR A 1 95 ? 10.307 14.244 -11.559 1.00 81.31 95 THR A CA 1
ATOM 759 C C . THR A 1 95 ? 11.393 14.446 -10.503 1.00 81.31 95 THR A C 1
ATOM 761 O O . THR A 1 95 ? 11.251 15.337 -9.670 1.00 81.31 95 THR A O 1
ATOM 764 N N . ALA A 1 96 ? 12.525 13.739 -10.597 1.00 84.06 96 ALA A N 1
ATOM 765 C CA . ALA A 1 96 ? 13.629 13.889 -9.645 1.00 84.06 96 ALA A CA 1
ATOM 766 C C . ALA A 1 96 ? 14.188 15.326 -9.593 1.00 84.06 96 ALA A C 1
ATOM 768 O O . ALA A 1 96 ? 14.426 15.868 -8.515 1.00 84.06 96 ALA A O 1
ATOM 769 N N . VAL A 1 97 ? 14.363 15.985 -10.745 1.00 87.38 97 VAL A N 1
ATOM 770 C CA . VAL A 1 97 ? 14.797 17.394 -10.801 1.00 87.38 97 VAL A CA 1
ATOM 771 C C . VAL A 1 97 ? 13.740 18.324 -10.200 1.00 87.38 97 VAL A C 1
ATOM 773 O O . VAL A 1 97 ? 14.083 19.283 -9.505 1.00 87.38 97 VAL A O 1
ATOM 776 N N . SER A 1 98 ? 12.454 18.052 -10.438 1.00 83.44 98 SER A N 1
ATOM 777 C CA . SER A 1 98 ? 11.358 18.831 -9.858 1.00 83.44 98 SER A CA 1
ATOM 778 C C . SER A 1 98 ? 11.341 18.725 -8.334 1.00 83.44 98 SER A C 1
ATOM 780 O O . SER A 1 98 ? 11.259 19.754 -7.665 1.00 83.44 98 SER A O 1
ATOM 782 N N . GLU A 1 99 ? 11.478 17.517 -7.785 1.00 80.94 99 GLU A N 1
ATOM 783 C CA . GLU A 1 99 ? 11.581 17.267 -6.343 1.00 80.94 99 GLU A CA 1
ATOM 784 C C . GLU A 1 99 ? 12.786 17.987 -5.733 1.00 80.94 99 GLU A C 1
ATOM 786 O O . GLU A 1 99 ? 12.625 18.749 -4.784 1.00 80.94 99 GLU A O 1
ATOM 791 N N . GLN A 1 100 ? 13.973 17.859 -6.335 1.00 86.19 100 GLN A N 1
ATOM 792 C CA . GLN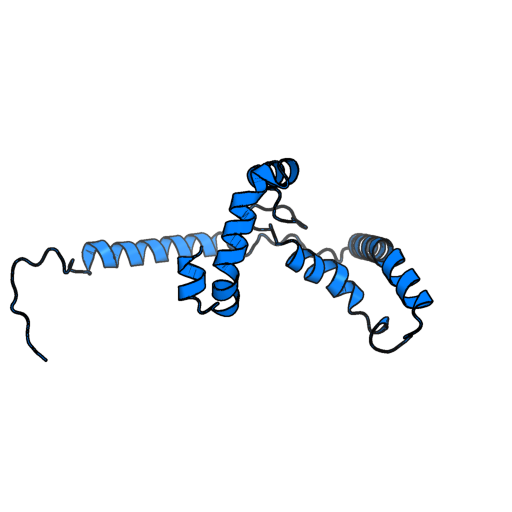 A 1 100 ? 15.170 18.582 -5.884 1.00 86.19 100 GLN A CA 1
ATOM 793 C C . GLN A 1 100 ? 14.975 20.102 -5.906 1.00 86.19 100 GLN A C 1
ATOM 795 O O . GLN A 1 100 ? 15.439 20.809 -5.016 1.00 86.19 100 GLN A O 1
ATOM 800 N N . THR A 1 101 ? 14.269 20.623 -6.910 1.00 86.94 101 THR A N 1
ATOM 801 C CA . THR A 1 101 ? 13.979 22.059 -7.012 1.00 86.94 101 THR A CA 1
ATOM 802 C C . THR A 1 101 ? 13.008 22.517 -5.926 1.00 86.94 101 THR A C 1
ATOM 804 O O . THR A 1 101 ? 13.202 23.591 -5.357 1.00 86.94 101 THR A O 1
ATOM 807 N N . LYS A 1 102 ? 11.989 21.709 -5.603 1.00 82.88 102 LYS A N 1
ATOM 808 C CA . LYS A 1 102 ? 11.078 21.973 -4.478 1.00 82.88 102 LYS A CA 1
ATOM 809 C C . LYS A 1 102 ? 11.840 21.988 -3.153 1.00 82.88 102 LYS A C 1
ATOM 811 O O . LYS A 1 102 ? 11.658 22.934 -2.390 1.00 82.88 102 LYS A O 1
ATOM 816 N N . ALA A 1 103 ? 12.754 21.039 -2.959 1.00 82.81 103 ALA A N 1
ATOM 817 C CA . ALA A 1 103 ? 13.614 20.989 -1.783 1.00 82.81 103 ALA A CA 1
ATOM 818 C C . ALA A 1 103 ? 14.505 22.229 -1.655 1.00 82.81 103 ALA A C 1
ATOM 820 O O . ALA A 1 103 ? 14.525 22.888 -0.618 1.00 82.81 103 ALA A O 1
ATOM 821 N N . MET A 1 104 ? 15.163 22.649 -2.743 1.00 87.75 104 MET A N 1
ATOM 822 C CA . MET A 1 104 ? 15.940 23.898 -2.756 1.00 87.75 104 MET A CA 1
ATOM 823 C C . MET A 1 104 ? 15.084 25.135 -2.445 1.00 87.75 104 MET A C 1
ATOM 825 O O . MET A 1 104 ? 15.547 26.078 -1.802 1.00 87.75 104 MET A O 1
ATOM 829 N N . ALA A 1 105 ? 13.830 25.143 -2.895 1.00 87.69 105 ALA A N 1
ATOM 830 C CA . ALA A 1 105 ? 12.880 26.216 -2.634 1.00 87.69 105 ALA A CA 1
ATOM 831 C C . ALA A 1 105 ? 12.241 26.143 -1.234 1.00 87.69 105 ALA A C 1
ATOM 833 O O . ALA A 1 105 ? 11.407 26.992 -0.923 1.00 87.69 105 ALA A O 1
ATOM 834 N N . HIS A 1 106 ? 12.627 25.170 -0.397 1.00 79.81 106 HIS A N 1
ATOM 835 C CA . HIS A 1 106 ? 12.019 24.896 0.910 1.00 79.81 106 HIS A CA 1
ATOM 836 C C . HIS A 1 106 ? 10.495 24.694 0.814 1.00 79.81 106 HIS A C 1
ATOM 838 O O . HIS A 1 106 ? 9.742 25.058 1.714 1.00 79.81 106 HIS A O 1
ATOM 844 N N . LEU A 1 107 ? 10.038 24.139 -0.312 1.00 73.50 107 LEU A N 1
ATOM 845 C CA . LEU A 1 107 ? 8.648 23.742 -0.544 1.00 73.50 107 LEU A CA 1
ATOM 846 C C . LEU A 1 107 ? 8.395 22.290 -0.126 1.00 73.50 107 LEU A C 1
ATOM 848 O O . LEU A 1 107 ? 7.348 21.734 -0.463 1.00 73.50 107 LEU A O 1
ATOM 852 N N . ASP A 1 108 ? 9.354 21.674 0.565 1.00 63.16 108 ASP A N 1
ATOM 853 C CA . ASP A 1 108 ? 9.185 20.348 1.134 1.00 63.16 108 ASP A CA 1
ATOM 854 C C . ASP A 1 108 ? 7.981 20.370 2.071 1.00 63.16 108 ASP A C 1
ATOM 856 O O . ASP A 1 108 ? 7.831 21.253 2.920 1.00 63.16 108 ASP A O 1
ATOM 860 N N . MET A 1 109 ? 7.075 19.414 1.867 1.00 57.38 109 MET A N 1
ATOM 861 C CA . MET A 1 109 ? 6.003 19.183 2.817 1.00 57.38 109 MET A CA 1
ATOM 862 C C . MET A 1 109 ? 6.675 18.728 4.103 1.00 57.38 109 MET A C 1
ATOM 864 O O . MET A 1 109 ? 7.201 17.620 4.155 1.00 57.38 109 MET A O 1
ATOM 868 N N . ASP A 1 110 ? 6.690 19.619 5.093 1.00 52.97 110 ASP A N 1
ATOM 869 C CA . ASP A 1 110 ? 7.146 19.344 6.449 1.00 52.97 110 ASP A CA 1
ATOM 870 C C . ASP A 1 110 ? 6.627 17.957 6.850 1.00 52.97 110 ASP A C 1
ATOM 872 O O . ASP A 1 110 ? 5.435 17.675 6.641 1.00 52.97 110 ASP A O 1
ATOM 876 N N . GLU A 1 111 ? 7.519 17.087 7.341 1.00 57.56 111 GLU A N 1
ATOM 877 C CA . GLU A 1 111 ? 7.193 15.749 7.843 1.00 57.56 111 GLU A CA 1
ATOM 878 C C . GLU A 1 111 ? 6.313 15.906 9.085 1.00 57.56 111 GLU A C 1
ATOM 880 O O . GLU A 1 111 ? 6.695 15.738 10.243 1.00 57.56 111 GLU A O 1
ATOM 885 N N . THR A 1 112 ? 5.076 16.299 8.831 1.00 54.44 112 THR A N 1
ATOM 886 C CA . THR A 1 112 ? 4.012 16.330 9.796 1.00 54.44 112 THR A CA 1
ATOM 887 C C . THR A 1 112 ? 3.801 14.878 10.150 1.00 54.44 112 THR A C 1
ATOM 889 O O . THR A 1 112 ? 3.376 14.077 9.316 1.00 54.44 112 THR A O 1
ATOM 892 N N . LYS A 1 113 ? 4.183 14.536 11.387 1.00 56.19 113 LYS A N 1
ATOM 893 C CA . LYS A 1 113 ? 3.831 13.281 12.052 1.00 56.19 113 LYS A CA 1
ATOM 894 C C . LYS A 1 113 ? 2.498 12.800 11.501 1.00 56.19 113 LYS A C 1
ATOM 896 O O . LYS A 1 113 ? 1.536 13.577 11.503 1.00 56.19 113 LYS A O 1
ATOM 901 N N . HIS A 1 114 ? 2.465 11.558 11.016 1.00 58.12 114 HIS A N 1
ATOM 902 C CA . HIS A 1 114 ? 1.233 10.948 10.536 1.00 58.12 114 HIS A CA 1
ATOM 903 C C . HIS A 1 114 ? 0.114 11.279 11.528 1.00 58.12 114 HIS A C 1
ATOM 905 O O . HIS A 1 114 ? 0.323 11.184 12.735 1.00 58.12 114 HIS A O 1
ATOM 911 N N . HIS A 1 115 ? -1.053 11.720 11.050 1.00 61.09 115 HIS A N 1
ATOM 912 C CA . HIS A 1 115 ? -2.145 12.150 11.939 1.00 61.09 115 HIS A CA 1
ATOM 913 C C . HIS A 1 115 ? -2.482 11.075 12.997 1.00 61.09 115 HIS A C 1
ATOM 915 O O . HIS A 1 115 ? -2.895 11.392 14.113 1.00 61.09 115 HIS A O 1
ATOM 921 N N . GLU A 1 116 ? -2.255 9.806 12.656 1.00 62.00 116 GLU A N 1
ATOM 922 C CA . GLU A 1 116 ? -2.410 8.643 13.533 1.00 62.00 116 GLU A CA 1
ATOM 923 C C . GLU A 1 116 ? -1.361 8.564 14.661 1.00 62.00 116 GLU A C 1
ATOM 925 O O . GLU A 1 116 ? -1.702 8.149 15.761 1.00 62.00 116 GLU A O 1
ATOM 930 N N . ASP A 1 117 ? -0.140 9.073 14.459 1.00 62.06 117 ASP A N 1
ATOM 931 C CA . ASP A 1 117 ? 0.911 9.200 15.487 1.00 62.06 117 ASP A CA 1
ATOM 932 C C . ASP A 1 117 ? 0.719 10.437 16.389 1.00 62.06 117 ASP A C 1
ATOM 934 O O . ASP A 1 117 ? 1.565 10.772 17.230 1.00 62.06 117 ASP A O 1
ATOM 938 N N . SER A 1 118 ? -0.390 11.167 16.229 1.00 72.38 118 SER A N 1
ATOM 939 C CA . SER A 1 118 ? -0.714 12.267 17.129 1.00 72.38 118 SER A CA 1
ATOM 940 C C . SER A 1 118 ? -1.122 11.732 18.503 1.00 72.38 118 SER A C 1
ATOM 942 O O . SER A 1 118 ? -1.957 10.839 18.646 1.00 72.38 118 SER A O 1
ATOM 944 N N . ASN A 1 119 ? -0.567 12.335 19.556 1.00 70.38 119 ASN A N 1
ATOM 945 C CA . ASN A 1 119 ? -0.855 11.942 20.939 1.00 70.38 119 ASN A CA 1
ATOM 946 C C . ASN A 1 119 ? -2.362 12.035 21.270 1.00 70.38 119 ASN A C 1
ATOM 948 O O . ASN A 1 119 ? -2.869 11.309 22.117 1.00 70.38 119 ASN A O 1
ATOM 952 N N . SER A 1 120 ? -3.085 12.924 20.581 1.00 74.50 120 SER A N 1
ATOM 953 C CA . SER A 1 120 ? -4.535 13.101 20.681 1.00 74.50 120 SER A CA 1
ATOM 954 C C . SER A 1 120 ? -5.345 11.981 20.025 1.00 74.50 120 SER A C 1
ATOM 956 O O . SER A 1 120 ? -6.482 11.750 20.431 1.00 74.50 120 SER A O 1
ATOM 958 N N . GLN A 1 121 ? -4.810 11.307 19.007 1.00 76.56 121 GLN A N 1
ATOM 959 C CA . GLN A 1 121 ? -5.464 10.159 18.387 1.00 76.56 121 GLN A CA 1
ATOM 960 C C . GLN A 1 121 ? -5.316 8.917 19.275 1.00 76.56 121 GLN A C 1
ATOM 962 O O . GLN A 1 121 ? -6.315 8.263 19.576 1.00 76.56 121 GLN A O 1
ATOM 967 N N . GLY A 1 122 ? -4.113 8.672 19.807 1.00 79.12 122 GLY A N 1
ATOM 968 C CA . GLY A 1 122 ? -3.863 7.557 20.726 1.00 79.12 122 GLY A CA 1
ATOM 969 C C . GLY A 1 122 ? -4.732 7.600 21.991 1.00 79.12 122 GLY A C 1
ATOM 970 O O . GLY A 1 122 ? -5.238 6.569 22.436 1.00 79.12 122 GLY A O 1
ATOM 971 N N . THR A 1 123 ? -4.990 8.789 22.551 1.00 83.69 123 THR A N 1
ATOM 972 C CA . THR A 1 123 ? -5.897 8.929 23.705 1.00 83.69 123 THR A CA 1
ATOM 973 C C . THR A 1 123 ? -7.352 8.625 23.349 1.00 83.69 123 THR A C 1
ATOM 975 O O . THR A 1 123 ? -8.025 7.920 24.101 1.00 83.69 123 THR A O 1
ATOM 978 N N . LYS A 1 124 ? -7.841 9.087 22.191 1.00 85.25 124 LYS A N 1
ATOM 979 C CA . LYS A 1 124 ? -9.207 8.800 21.713 1.00 85.25 124 LYS A CA 1
ATOM 980 C C . LYS A 1 124 ? -9.433 7.315 21.447 1.00 85.25 124 LYS A C 1
ATOM 982 O O . LYS A 1 124 ? -10.502 6.786 21.762 1.00 85.25 124 LYS A O 1
ATOM 987 N N . GLU A 1 125 ? -8.448 6.641 20.864 1.00 86.00 125 GLU A N 1
ATOM 988 C CA . GLU A 1 125 ? -8.513 5.202 20.604 1.00 86.00 125 GLU A CA 1
ATOM 989 C C . GLU A 1 125 ? -8.525 4.411 21.909 1.00 86.00 125 GLU A C 1
ATOM 991 O O . GLU A 1 125 ? -9.395 3.559 22.096 1.00 86.00 125 GLU A O 1
ATOM 996 N N . ALA A 1 126 ? -7.651 4.761 22.858 1.00 87.94 126 ALA A N 1
ATOM 997 C CA . ALA A 1 126 ? -7.643 4.157 24.185 1.00 87.94 126 ALA A CA 1
ATOM 998 C C . ALA A 1 126 ? -8.993 4.333 24.904 1.00 87.94 126 ALA A C 1
ATOM 1000 O O . ALA A 1 126 ? -9.524 3.373 25.463 1.00 87.94 126 ALA A O 1
ATOM 1001 N N . GLU A 1 127 ? -9.593 5.527 24.851 1.00 92.56 127 GLU A N 1
ATOM 1002 C CA . GLU A 1 127 ? -10.933 5.768 25.400 1.00 92.56 127 GLU A CA 1
ATOM 1003 C C . GLU A 1 127 ? -12.020 4.945 24.701 1.00 92.56 127 GLU A C 1
ATOM 1005 O O . GLU A 1 127 ? -12.917 4.423 25.364 1.00 92.56 127 GLU A O 1
ATOM 1010 N N . SER A 1 128 ? -11.951 4.807 23.377 1.00 89.62 128 SER A N 1
ATOM 1011 C CA . SER A 1 128 ? -12.930 4.041 22.597 1.00 89.62 128 SER A CA 1
ATOM 1012 C C . SER A 1 128 ? -12.859 2.550 22.922 1.00 89.62 128 SER A C 1
ATOM 1014 O O . SER A 1 128 ? -13.891 1.932 23.184 1.00 89.62 128 SER A O 1
ATOM 1016 N N . VAL A 1 129 ? -11.649 1.986 23.003 1.00 92.44 129 VAL A N 1
ATOM 1017 C CA . VAL A 1 129 ? -11.428 0.601 23.448 1.00 92.44 129 VAL A CA 1
ATOM 1018 C C . VAL A 1 129 ? -11.960 0.405 24.864 1.00 92.44 129 VAL A C 1
ATOM 1020 O O . VAL A 1 129 ? -12.643 -0.582 25.135 1.00 92.44 129 VAL A O 1
ATOM 1023 N N . ARG A 1 130 ? -11.711 1.364 25.763 1.00 92.50 130 ARG A N 1
ATOM 1024 C CA . ARG A 1 130 ? -12.197 1.313 27.146 1.00 92.50 130 ARG A CA 1
ATOM 1025 C C . ARG A 1 130 ? -13.726 1.306 27.216 1.00 92.50 130 ARG A C 1
ATOM 1027 O O . ARG A 1 130 ? -14.276 0.478 27.930 1.00 92.50 130 ARG A O 1
ATOM 1034 N N . LYS A 1 131 ? -14.405 2.150 26.432 1.00 92.56 131 LYS A N 1
ATOM 1035 C CA . LYS A 1 131 ? -15.876 2.175 26.326 1.00 92.56 131 LYS A CA 1
ATOM 1036 C C . LYS A 1 131 ? -16.438 0.867 25.773 1.00 92.56 131 LYS A C 1
ATOM 1038 O O . LYS A 1 131 ? -17.380 0.335 26.342 1.00 92.56 131 LYS A O 1
ATOM 1043 N N . ILE A 1 132 ? -15.853 0.325 24.703 1.00 91.06 132 ILE A N 1
ATOM 1044 C CA . ILE A 1 132 ? -16.285 -0.961 24.128 1.00 91.06 132 ILE A CA 1
ATOM 1045 C C . ILE A 1 132 ? -16.135 -2.081 25.162 1.00 91.06 132 ILE A C 1
ATOM 1047 O O . ILE A 1 132 ? -17.046 -2.879 25.353 1.00 91.06 132 ILE A O 1
ATOM 1051 N N . THR A 1 133 ? -15.000 -2.109 25.860 1.00 90.62 133 THR A N 1
ATOM 1052 C CA . THR A 1 133 ? -14.700 -3.122 26.878 1.00 90.62 133 THR A CA 1
ATOM 1053 C C . THR A 1 133 ? -15.663 -3.019 28.062 1.00 90.62 133 THR A C 1
ATOM 1055 O O . THR A 1 133 ? -16.126 -4.037 28.565 1.00 90.62 133 THR A O 1
ATOM 1058 N N . ASP A 1 134 ? -16.001 -1.799 28.483 1.00 92.56 134 ASP A N 1
ATOM 1059 C CA . ASP A 1 134 ? -16.972 -1.540 29.548 1.00 92.56 134 ASP A CA 1
ATOM 1060 C C . ASP A 1 134 ? -18.380 -2.011 29.157 1.00 92.56 134 ASP A C 1
ATOM 1062 O O . ASP A 1 134 ? -19.031 -2.722 29.918 1.00 92.56 134 ASP A O 1
ATOM 1066 N N . VAL A 1 135 ? -18.819 -1.721 27.928 1.00 89.94 135 VAL A N 1
ATOM 1067 C CA . VAL A 1 135 ? -20.102 -2.216 27.408 1.00 89.94 135 VAL A CA 1
ATOM 1068 C C . VAL A 1 135 ? -20.128 -3.744 27.381 1.00 89.94 135 VAL A C 1
ATOM 1070 O O . VAL A 1 135 ? -21.089 -4.341 27.856 1.00 89.94 135 VAL A O 1
ATOM 1073 N N . ILE A 1 136 ? -19.074 -4.388 26.872 1.00 86.25 136 ILE A N 1
ATOM 1074 C CA . ILE A 1 136 ? -19.010 -5.853 26.763 1.00 86.25 136 ILE A CA 1
ATOM 1075 C C . ILE A 1 136 ? -19.021 -6.520 28.142 1.00 86.25 136 ILE A C 1
ATOM 1077 O O . ILE A 1 136 ? -19.729 -7.502 28.329 1.00 86.25 136 ILE A O 1
ATOM 1081 N N . ASN A 1 137 ? -18.250 -6.001 29.099 1.00 85.44 137 ASN A N 1
ATOM 1082 C CA . ASN A 1 137 ? -18.081 -6.654 30.397 1.00 85.44 137 ASN A CA 1
ATOM 1083 C C . ASN A 1 137 ? -19.192 -6.320 31.399 1.00 85.44 137 ASN A C 1
ATOM 1085 O O . ASN A 1 137 ? -19.523 -7.163 32.228 1.00 85.44 137 ASN A O 1
ATOM 1089 N N . ASN A 1 138 ? -19.739 -5.102 31.350 1.00 84.38 138 ASN A N 1
ATOM 1090 C CA . ASN A 1 138 ? -20.617 -4.587 32.403 1.00 84.38 138 ASN A CA 1
ATOM 1091 C C . ASN A 1 138 ? -22.061 -4.333 31.943 1.00 84.38 138 ASN A C 1
ATOM 1093 O O . ASN A 1 138 ? -22.941 -4.227 32.794 1.00 84.38 138 ASN A O 1
ATOM 1097 N N . GLN A 1 139 ? -22.327 -4.203 30.637 1.00 80.06 139 GLN A N 1
ATOM 1098 C CA . GLN A 1 139 ? -23.663 -3.853 30.122 1.00 80.06 139 GLN A CA 1
ATOM 1099 C C . GLN A 1 139 ? -24.279 -4.929 29.222 1.00 80.06 139 GLN A C 1
ATOM 1101 O O . GLN A 1 139 ? -25.500 -5.076 29.196 1.00 80.06 139 GLN A O 1
ATOM 1106 N N . MET A 1 140 ? -23.468 -5.684 28.481 1.00 81.50 140 MET A N 1
ATOM 1107 C CA . MET A 1 140 ? -23.949 -6.785 27.656 1.00 81.50 140 MET A CA 1
ATOM 1108 C C . MET A 1 140 ? -24.183 -8.031 28.505 1.00 81.50 140 MET A C 1
ATOM 1110 O O . MET A 1 140 ? -23.283 -8.552 29.157 1.00 81.50 140 MET A O 1
ATOM 1114 N N . ILE A 1 141 ? -25.406 -8.545 28.439 1.00 73.69 141 ILE A N 1
ATOM 1115 C CA . ILE A 1 141 ? -25.739 -9.872 28.946 1.00 73.69 141 ILE A CA 1
ATOM 1116 C C . ILE A 1 141 ? -25.325 -10.867 27.869 1.00 73.69 141 ILE A C 1
ATOM 1118 O O . ILE A 1 141 ? -25.751 -10.748 26.719 1.00 73.69 141 ILE A O 1
ATOM 1122 N N . ASN A 1 142 ? -24.479 -11.830 28.228 1.00 70.38 142 ASN A N 1
ATOM 1123 C CA . ASN A 1 142 ? -24.087 -12.890 27.313 1.00 70.38 142 ASN A CA 1
ATOM 1124 C C . ASN A 1 142 ? -25.323 -13.762 26.997 1.00 70.38 142 ASN A C 1
ATOM 1126 O O . ASN A 1 142 ? -25.813 -14.471 27.880 1.00 70.38 142 ASN A O 1
ATOM 1130 N N . PRO A 1 143 ? -25.826 -13.745 25.748 1.00 67.19 143 PRO A N 1
ATOM 1131 C CA . PRO A 1 143 ? -27.055 -14.447 25.384 1.00 67.19 143 PRO A CA 1
ATOM 1132 C C . PRO A 1 143 ? -26.895 -15.974 25.396 1.00 67.19 143 PRO A C 1
ATOM 1134 O O . PRO A 1 143 ? -27.881 -16.693 25.294 1.00 67.19 143 PRO A O 1
ATOM 1137 N N . PHE A 1 144 ? -25.664 -16.478 25.531 1.00 65.94 144 PHE A N 1
ATOM 1138 C CA . PHE A 1 144 ? -25.353 -17.905 25.604 1.00 65.94 144 PHE A CA 1
ATOM 1139 C C . PHE A 1 144 ? -25.200 -18.423 27.041 1.00 65.94 144 PHE A C 1
ATOM 1141 O O . PHE A 1 144 ? -24.991 -19.617 27.227 1.00 65.94 144 PHE A O 1
ATOM 1148 N N . THR A 1 145 ? -25.283 -17.550 28.053 1.00 65.69 145 THR A N 1
ATOM 1149 C CA . THR A 1 145 ? -25.254 -17.933 29.480 1.00 65.69 145 THR A CA 1
ATOM 1150 C C . THR A 1 145 ? -26.608 -17.792 30.170 1.00 65.69 145 THR A C 1
ATOM 1152 O O . THR A 1 145 ? -26.707 -18.054 31.364 1.00 65.69 145 THR A O 1
ATOM 1155 N N . CYS A 1 146 ? -27.650 -17.368 29.449 1.00 57.59 146 CYS A N 1
ATOM 1156 C CA . CYS A 1 146 ? -29.016 -17.409 29.956 1.00 57.59 146 CYS A CA 1
ATOM 1157 C C . CYS A 1 146 ? -29.489 -18.867 29.985 1.00 57.59 146 CYS A C 1
ATOM 1159 O O . CYS A 1 146 ? -29.963 -19.401 28.983 1.00 57.59 146 CYS A O 1
ATOM 1161 N N . GLU A 1 147 ? -29.333 -19.514 31.138 1.00 62.62 147 GLU A N 1
ATOM 1162 C CA . GLU A 1 147 ? -30.099 -20.711 31.457 1.00 62.62 147 GLU A CA 1
ATOM 1163 C C . GLU A 1 147 ? -31.567 -20.281 31.608 1.00 62.62 147 GLU A C 1
ATOM 1165 O O . GLU A 1 147 ? -31.922 -19.587 32.553 1.00 62.62 147 GLU A O 1
ATOM 1170 N N . GLU A 1 148 ? -32.382 -20.656 30.620 1.00 65.12 148 GLU A N 1
ATOM 1171 C CA . GLU A 1 148 ? -33.843 -20.501 30.557 1.00 65.12 148 GLU A CA 1
ATOM 1172 C C . GLU A 1 148 ? -34.398 -19.093 30.268 1.00 65.12 148 GLU A C 1
ATOM 1174 O O . GLU A 1 148 ? -34.479 -18.226 31.132 1.00 65.12 148 GLU A O 1
ATOM 1179 N N . GLN A 1 149 ? -34.941 -18.919 29.056 1.00 53.31 149 GLN A N 1
ATOM 1180 C CA . GLN A 1 149 ? -36.269 -18.322 28.879 1.00 53.31 149 GLN A CA 1
ATOM 1181 C C . GLN A 1 149 ? -36.843 -18.675 27.503 1.00 53.31 149 GLN A C 1
ATOM 1183 O O . GLN A 1 149 ? -36.157 -18.611 26.485 1.00 53.31 149 GLN A O 1
ATOM 1188 N N . GLU A 1 150 ? -38.096 -19.128 27.530 1.00 54.53 150 GLU A N 1
ATOM 1189 C CA . GLU A 1 150 ? -38.897 -19.629 26.415 1.00 54.53 150 GLU A CA 1
ATOM 1190 C C . GLU A 1 150 ? -38.714 -18.833 25.117 1.00 54.53 150 GLU A C 1
ATOM 1192 O O . GLU A 1 150 ? -38.807 -17.605 25.084 1.00 54.53 150 GLU A O 1
ATOM 1197 N N . LEU A 1 151 ? -38.518 -19.573 24.022 1.00 52.88 151 LEU A N 1
ATOM 1198 C CA . LEU A 1 151 ? -38.648 -19.080 22.655 1.00 52.88 151 LEU A CA 1
ATOM 1199 C C . LEU A 1 151 ? -40.043 -18.464 22.473 1.00 52.88 151 LEU A C 1
ATOM 1201 O O . LEU A 1 151 ? -41.018 -19.169 22.213 1.00 52.88 151 LEU A O 1
ATOM 1205 N N . MET A 1 152 ? -40.142 -17.142 22.592 1.00 50.22 152 MET A N 1
ATOM 1206 C CA . MET A 1 152 ? -41.321 -16.406 22.151 1.00 50.22 152 MET A CA 1
ATOM 1207 C C . MET A 1 152 ? -41.358 -16.450 20.623 1.00 50.22 152 MET A C 1
ATOM 1209 O O . MET A 1 152 ? -40.582 -15.771 19.950 1.00 50.22 152 MET A O 1
ATOM 1213 N N . ASN A 1 153 ? -42.246 -17.290 20.088 1.00 44.59 153 ASN A N 1
ATOM 1214 C CA . ASN A 1 153 ? -42.614 -17.290 18.676 1.00 44.59 153 ASN A CA 1
ATOM 1215 C C . ASN A 1 153 ? -43.168 -15.907 18.304 1.00 44.59 153 ASN A C 1
ATOM 1217 O O . ASN A 1 153 ? -44.138 -15.451 18.913 1.00 44.59 153 ASN A O 1
ATOM 1221 N N . ILE A 1 154 ? -42.562 -15.280 17.296 1.00 43.88 154 ILE A N 1
ATOM 1222 C CA . ILE A 1 154 ? -43.121 -14.136 16.567 1.00 43.88 154 ILE A CA 1
ATOM 1223 C C . ILE A 1 154 ? -43.646 -14.657 15.233 1.00 43.88 154 ILE A C 1
ATOM 1225 O O . ILE A 1 154 ? -42.886 -15.404 14.574 1.00 43.88 154 ILE A O 1
#

Mean predicted aligned error: 15.18 Å

pLDDT: mean 78.04, std 12.79, range [43.88, 96.44]

Foldseek 3Di:
DLVVCVVVVVVVCVVCVVVVVVCLVCCCVPPVPVVVCVVVVVQFDAPDDDDPRTDGPVVVCCVQVVVQVPPCCCVDPDPDVVVVVVCSVCRVVVSVVVVVVCVVVVVPPPPDPDPCPDPVNVVVVVVVVVVVVCCVPPPDDDPVPPPDDDDDDD

Secondary structure (DSSP, 8-state):
-HHHHHHTT-HHHHHHHHHHHHHHHHHHHH-HHHHHHHHTTTTSEESS-STT-EE-HHHHHHHTHHHHH-STHHHHT---HHHHHHHHHHHHHHHHHHHHHHHHTT--------GGGSHHHHHHHHHHHHHHHHIIIII---TTS---------

Sequence (154 aa):
MLPYLVAAGHYKYVSCLPHYLEAMRSLPTLAPNIHREFKDGKFTVRQTEGHFNGVWTDMALEKTYNHDAKTKLFTGISQQPAAMEKYLQALPVLTAVSEQTKAMAHLDMDETKHHEDSNSQGTKEAESVRKITDVINNQMINPFTCEEQELMNI

Radius of gyration: 25.12 Å; Cα contacts (8 Å, |Δi|>4): 59; chains: 1; bounding box: 59×49×64 Å

Organism: NCBI:txid143900

Solvent-accessible surface area (backbone atoms only — not comparable to full-atom values): 9432 Å² total; per-residue (Å²): 110,74,71,52,41,60,75,71,64,42,55,78,60,58,72,50,39,66,62,52,52,52,51,62,68,45,26,60,80,78,38,47,68,60,39,47,41,47,74,73,61,64,67,48,46,62,91,55,92,62,95,82,45,62,33,48,59,68,59,47,42,49,68,46,58,48,50,66,60,68,42,66,50,82,76,74,72,57,90,49,66,72,62,48,52,55,47,63,70,44,42,67,59,52,50,52,52,50,52,54,49,35,50,75,68,69,62,57,78,72,88,66,69,54,74,74,76,33,74,73,44,53,52,53,51,53,52,49,53,51,51,52,49,45,41,56,74,76,68,51,76,63,83,87,70,63,82,80,76,80,86,78,86,126